Protein AF-A0A925V625-F1 (afdb_monomer_lite)

Structure (mmCIF, N/CA/C/O backbone):
data_AF-A0A925V625-F1
#
_entry.id   AF-A0A925V625-F1
#
loop_
_atom_site.group_PDB
_atom_site.id
_atom_site.type_symbol
_atom_site.label_atom_id
_atom_site.label_alt_id
_atom_site.label_comp_id
_atom_site.label_asym_id
_atom_site.label_entity_id
_atom_site.label_seq_id
_atom_site.pdbx_PDB_ins_code
_atom_site.Cartn_x
_atom_site.Cartn_y
_atom_site.Cartn_z
_atom_site.occupancy
_atom_site.B_iso_or_equiv
_atom_site.auth_seq_id
_atom_site.auth_comp_id
_atom_site.auth_asym_id
_atom_site.auth_atom_id
_atom_site.pdbx_PDB_model_num
ATOM 1 N N . MET A 1 1 ? -6.852 -26.325 -0.913 1.00 63.03 1 MET A N 1
ATOM 2 C CA . MET A 1 1 ? -5.534 -25.653 -0.846 1.00 63.03 1 MET A CA 1
ATOM 3 C C . MET A 1 1 ? -5.200 -25.424 0.617 1.00 63.03 1 MET A C 1
ATOM 5 O O . MET A 1 1 ? -6.131 -25.203 1.383 1.00 63.03 1 MET A O 1
ATOM 9 N N . ALA A 1 2 ? -3.932 -25.521 1.016 1.00 79.94 2 ALA A N 1
ATOM 10 C CA . ALA A 1 2 ? -3.534 -25.222 2.391 1.00 79.94 2 ALA A CA 1
ATOM 11 C C . ALA A 1 2 ? -3.761 -23.729 2.686 1.00 79.94 2 ALA A C 1
ATOM 13 O O . ALA A 1 2 ? -3.403 -22.881 1.868 1.00 79.94 2 ALA A O 1
ATOM 14 N N . ALA A 1 3 ? -4.395 -23.416 3.817 1.00 86.31 3 ALA A N 1
ATOM 15 C CA . ALA A 1 3 ? -4.540 -22.042 4.277 1.00 86.31 3 ALA A CA 1
ATOM 16 C C . ALA A 1 3 ? -3.195 -21.524 4.800 1.00 86.31 3 ALA A C 1
ATOM 18 O O . ALA A 1 3 ? -2.462 -22.258 5.463 1.00 86.31 3 ALA A O 1
ATOM 19 N N . ILE A 1 4 ? -2.882 -20.261 4.518 1.00 90.06 4 ILE A N 1
ATOM 20 C CA . ILE A 1 4 ? -1.696 -19.605 5.067 1.00 90.06 4 ILE A CA 1
ATOM 21 C C . ILE A 1 4 ? -2.112 -19.003 6.406 1.00 90.06 4 ILE A C 1
ATOM 23 O O . ILE A 1 4 ? -2.912 -18.064 6.460 1.00 90.06 4 ILE A O 1
ATOM 27 N N . GLN A 1 5 ? -1.597 -19.581 7.486 1.00 92.12 5 GLN A N 1
ATOM 28 C CA . GLN A 1 5 ? -1.863 -19.112 8.837 1.00 92.12 5 GLN A CA 1
ATOM 29 C C . GLN A 1 5 ? -0.879 -17.997 9.193 1.00 92.12 5 GLN A C 1
ATOM 31 O O . GLN A 1 5 ? 0.332 -18.211 9.223 1.00 92.12 5 GLN A O 1
ATOM 36 N N . LEU A 1 6 ? -1.405 -16.800 9.447 1.00 91.00 6 LEU A N 1
ATOM 37 C CA . LEU A 1 6 ? -0.616 -15.685 9.958 1.00 91.00 6 LEU A CA 1
ATOM 38 C C . LEU A 1 6 ? -0.291 -15.938 11.431 1.00 91.00 6 LEU A C 1
ATOM 40 O O . LEU A 1 6 ? -1.135 -16.444 12.171 1.00 91.00 6 LEU A O 1
ATOM 44 N N . ASN A 1 7 ? 0.909 -15.562 11.872 1.00 91.38 7 ASN A N 1
ATOM 45 C CA . ASN A 1 7 ? 1.204 -15.531 13.301 1.00 91.38 7 ASN A CA 1
ATOM 46 C C . ASN A 1 7 ? 0.416 -14.390 13.984 1.00 91.38 7 ASN A C 1
ATOM 48 O O . ASN A 1 7 ? -0.354 -13.657 13.354 1.00 91.38 7 ASN A O 1
ATOM 52 N N . GLU A 1 8 ? 0.602 -14.258 15.288 1.00 88.94 8 GLU A N 1
ATOM 53 C CA . GLU A 1 8 ? -0.077 -13.270 16.123 1.00 88.94 8 GLU A CA 1
ATOM 54 C C . GLU A 1 8 ? 0.182 -11.821 15.690 1.00 88.94 8 GLU A C 1
ATOM 56 O O . GLU A 1 8 ? -0.768 -11.087 15.418 1.00 88.94 8 GLU A O 1
ATOM 61 N N . GLU A 1 9 ? 1.452 -11.458 15.517 1.00 89.12 9 GLU A N 1
ATOM 62 C CA . GLU A 1 9 ? 1.911 -10.135 15.084 1.00 89.12 9 GLU A CA 1
ATOM 63 C C . GLU A 1 9 ? 1.294 -9.724 13.735 1.00 89.12 9 GLU A C 1
ATOM 65 O O . GLU A 1 9 ? 0.638 -8.689 13.615 1.00 89.12 9 GLU A O 1
ATOM 70 N N . TRP A 1 10 ? 1.405 -10.568 12.706 1.00 92.12 10 TRP A N 1
ATOM 71 C CA . TRP A 1 10 ? 0.853 -10.271 11.377 1.00 92.12 10 TRP A CA 1
ATOM 72 C C . TRP A 1 10 ? -0.679 -10.256 11.371 1.00 92.12 10 TRP A C 1
ATOM 74 O O . TRP A 1 10 ? -1.299 -9.511 10.607 1.00 92.12 10 TRP A O 1
ATOM 84 N N . SER A 1 11 ? -1.309 -11.050 12.239 1.00 91.62 11 SER A N 1
ATOM 85 C CA . SER A 1 11 ? -2.759 -11.013 12.438 1.00 91.62 11 SER A CA 1
ATOM 86 C C . SER A 1 11 ? -3.215 -9.703 13.082 1.00 91.62 11 SER A C 1
ATOM 88 O O . SER A 1 11 ? -4.279 -9.199 12.723 1.00 91.62 11 SER A O 1
ATOM 90 N N . GLN A 1 12 ? -2.433 -9.141 14.006 1.00 89.62 12 GLN A N 1
ATOM 91 C CA . GLN A 1 12 ? -2.692 -7.832 14.612 1.00 89.62 12 GLN A CA 1
ATOM 92 C C . GLN A 1 12 ? -2.510 -6.707 13.598 1.00 89.62 12 GLN A C 1
ATOM 94 O O . GLN A 1 12 ? -3.422 -5.902 13.430 1.00 89.62 12 GLN A O 1
ATOM 99 N N . LEU A 1 13 ? -1.398 -6.697 12.859 1.00 93.12 13 LEU A N 1
ATOM 100 C CA . LEU A 1 13 ? -1.145 -5.693 11.824 1.00 93.12 13 LEU A CA 1
ATOM 101 C C . L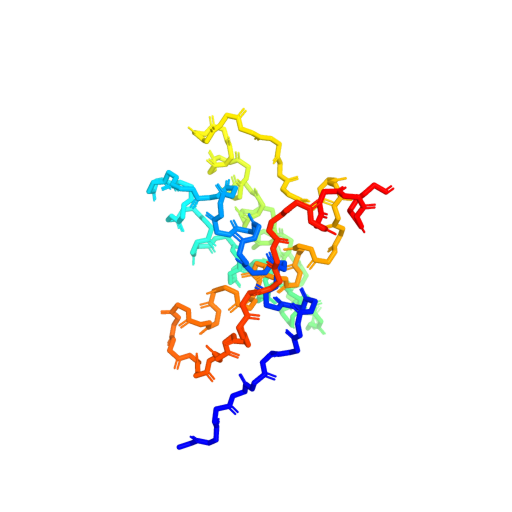EU A 1 13 ? -2.259 -5.667 10.770 1.00 93.12 13 LEU A C 1
ATOM 103 O O . LEU A 1 13 ? -2.738 -4.598 10.405 1.00 93.12 13 LEU A O 1
ATOM 107 N N . MET A 1 14 ? -2.749 -6.838 10.346 1.00 93.50 14 MET A N 1
ATOM 108 C CA . MET A 1 14 ? -3.901 -6.953 9.443 1.00 93.50 14 MET A CA 1
ATOM 109 C C . MET A 1 14 ? -5.184 -6.350 10.034 1.00 93.50 14 MET A C 1
ATOM 111 O O . MET A 1 14 ? -5.989 -5.774 9.301 1.00 93.50 14 MET A O 1
ATOM 115 N N . ARG A 1 15 ? -5.395 -6.473 11.352 1.00 91.56 15 ARG A N 1
ATOM 116 C CA . ARG A 1 15 ? -6.527 -5.834 12.041 1.00 91.56 15 ARG A CA 1
ATOM 117 C C . ARG A 1 15 ? -6.357 -4.322 12.108 1.00 91.56 15 ARG A C 1
ATOM 119 O O . ARG A 1 15 ? -7.301 -3.624 11.765 1.00 91.56 15 ARG A O 1
ATOM 126 N N . LEU A 1 16 ? -5.177 -3.832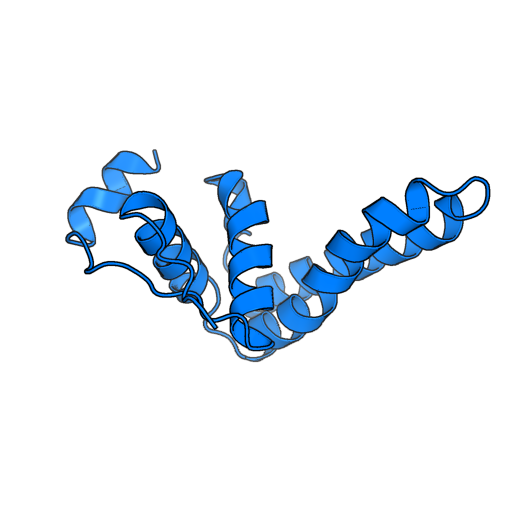 12.488 1.00 92.00 16 LEU A N 1
ATOM 127 C CA . LEU A 1 16 ? -4.865 -2.399 12.509 1.00 92.00 16 LEU A CA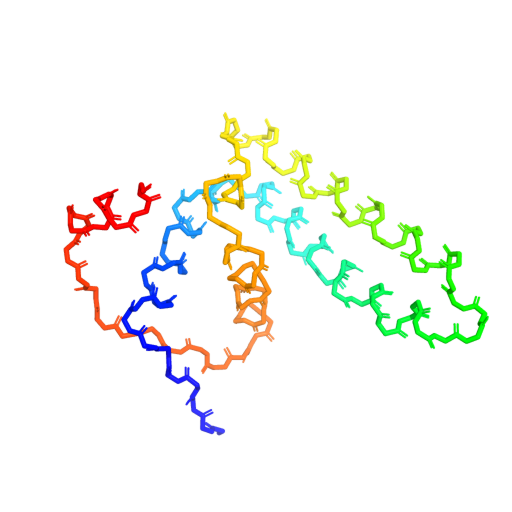 1
ATOM 128 C C . LEU A 1 16 ? -5.055 -1.781 11.121 1.00 92.00 16 LEU A C 1
ATOM 130 O O . LEU A 1 16 ? -5.763 -0.793 10.977 1.00 92.00 16 LEU A O 1
ATOM 134 N N . TYR A 1 17 ? -4.548 -2.444 10.080 1.00 94.81 17 TYR A N 1
ATOM 135 C CA . TYR A 1 17 ? -4.770 -2.030 8.698 1.00 94.81 17 TYR A CA 1
ATOM 136 C C . TYR A 1 17 ? -6.263 -1.948 8.363 1.00 94.81 17 TYR A C 1
ATOM 138 O O . TYR A 1 17 ? -6.709 -0.970 7.771 1.00 94.81 17 TYR A O 1
ATOM 146 N N . ALA A 1 18 ? -7.060 -2.951 8.746 1.00 92.94 18 ALA A N 1
ATOM 147 C CA . ALA A 1 18 ? -8.499 -2.917 8.511 1.00 92.94 18 ALA A CA 1
ATOM 148 C C . ALA A 1 18 ? -9.178 -1.754 9.255 1.00 92.94 18 ALA A C 1
ATOM 150 O O . ALA A 1 18 ? -10.035 -1.097 8.672 1.00 92.94 18 ALA A O 1
ATOM 151 N N . LEU A 1 19 ? -8.794 -1.478 10.506 1.00 92.50 19 LEU A N 1
ATOM 152 C CA . LEU A 1 19 ? -9.321 -0.366 11.307 1.00 92.50 19 LEU A CA 1
ATOM 153 C C . LEU A 1 19 ? -8.979 1.001 10.706 1.00 92.50 19 LEU A C 1
ATOM 155 O O . LEU A 1 19 ? -9.835 1.878 10.692 1.00 92.50 19 LEU A O 1
ATOM 159 N N . ASP A 1 20 ? -7.787 1.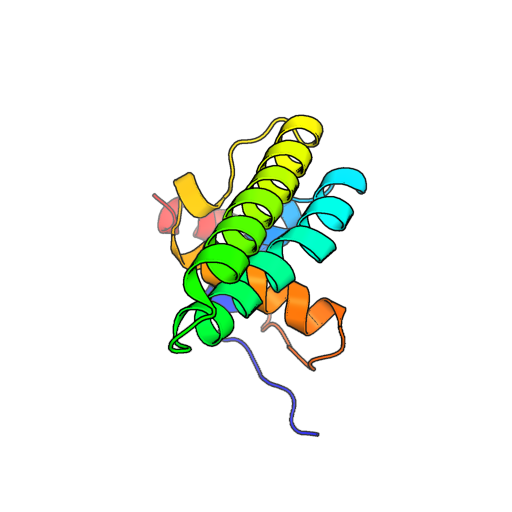147 10.135 1.00 93.38 20 ASP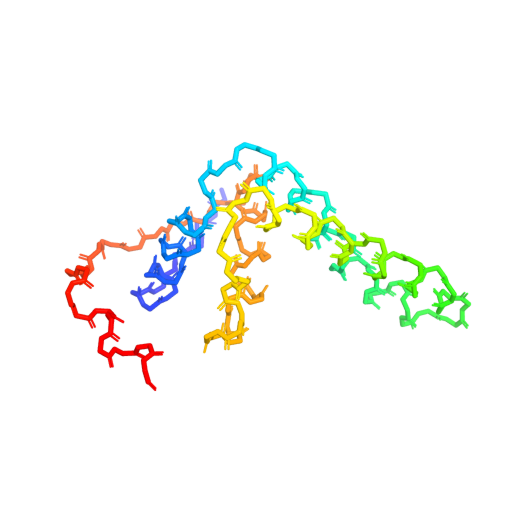 A N 1
ATOM 160 C CA . ASP A 1 20 ? -7.356 2.382 9.476 1.00 93.38 20 ASP A CA 1
ATOM 161 C C . ASP A 1 20 ? -8.020 2.617 8.106 1.00 93.38 20 ASP A C 1
ATOM 163 O O . ASP A 1 20 ? -7.876 3.699 7.545 1.00 93.38 20 ASP A O 1
ATOM 167 N N . HIS A 1 21 ? -8.711 1.621 7.536 1.00 96.44 21 HIS A N 1
ATOM 168 C CA . HIS A 1 21 ? -9.270 1.676 6.176 1.00 96.44 21 HIS A CA 1
ATOM 169 C C . HIS A 1 21 ? -10.743 1.244 6.149 1.00 96.44 21 HIS A C 1
ATOM 171 O O . HIS A 1 21 ? -11.115 0.235 5.534 1.00 96.44 21 HIS A O 1
ATOM 177 N N . GLN A 1 22 ? -11.610 2.002 6.819 1.00 96.50 22 GLN A N 1
ATOM 178 C CA . GLN A 1 22 ? -13.044 1.708 6.902 1.00 96.50 22 GLN A CA 1
ATOM 179 C C . GLN A 1 22 ? -13.826 2.311 5.731 1.00 96.50 22 GLN A C 1
ATOM 181 O O . GLN A 1 22 ? -14.805 1.717 5.268 1.00 96.50 22 GLN A O 1
ATOM 186 N N . HIS A 1 23 ? -13.395 3.462 5.208 1.00 97.62 23 HIS A N 1
ATOM 187 C CA . HIS A 1 23 ? -14.146 4.172 4.185 1.00 97.62 23 HIS A CA 1
ATOM 188 C C . HIS A 1 23 ? -14.177 3.389 2.854 1.00 97.62 23 HIS A C 1
ATOM 190 O O . HIS A 1 23 ? -13.134 2.976 2.332 1.00 97.62 23 HIS A O 1
ATOM 196 N N . PRO A 1 24 ? -15.350 3.208 2.213 1.00 97.69 24 PRO A N 1
ATOM 197 C CA . PRO A 1 24 ? -15.463 2.381 1.010 1.00 97.69 24 PRO A CA 1
ATOM 198 C C . PRO A 1 24 ? -14.673 2.936 -0.180 1.00 97.69 24 PRO A C 1
ATOM 200 O O . PRO A 1 24 ? -14.206 2.164 -1.020 1.00 97.69 24 PRO A O 1
ATOM 203 N N . ILE A 1 25 ? -14.504 4.260 -0.270 1.00 97.81 25 ILE A N 1
ATOM 204 C CA . ILE A 1 25 ? -13.660 4.871 -1.310 1.00 97.81 25 ILE A CA 1
ATOM 205 C C . ILE A 1 25 ? -12.188 4.554 -1.046 1.00 97.81 25 ILE A C 1
ATOM 207 O O . ILE A 1 25 ? -11.488 4.184 -1.986 1.00 97.81 25 ILE A O 1
ATOM 211 N N . ASN A 1 26 ? -11.748 4.594 0.215 1.00 98.12 26 ASN A N 1
ATOM 212 C CA . ASN A 1 26 ? -10.386 4.237 0.589 1.00 98.12 26 ASN A CA 1
ATOM 213 C C . ASN A 1 26 ? -10.080 2.786 0.190 1.00 98.12 26 ASN A C 1
ATOM 215 O O . ASN A 1 26 ? -9.174 2.517 -0.597 1.00 98.12 26 ASN A O 1
ATOM 219 N N . GLN A 1 27 ? -10.953 1.853 0.574 1.00 97.94 27 GLN A N 1
ATOM 220 C CA . GLN A 1 27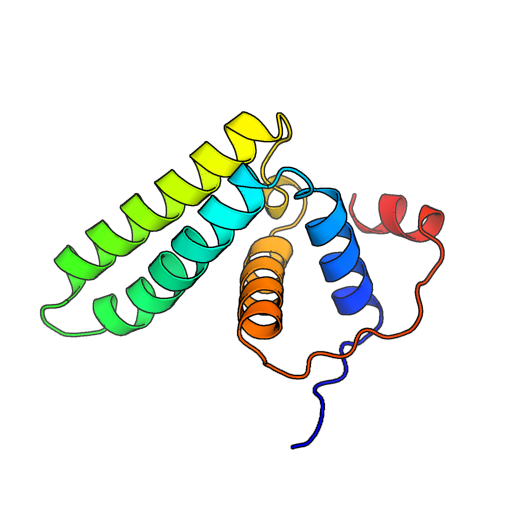 ? -10.806 0.447 0.201 1.00 97.94 27 GLN A CA 1
ATOM 221 C C . GLN A 1 27 ? -10.817 0.214 -1.318 1.00 97.94 27 GLN A C 1
ATOM 223 O O . GLN A 1 27 ? -10.089 -0.653 -1.805 1.00 97.94 27 GLN A O 1
ATOM 228 N N . LYS A 1 28 ? -11.641 0.937 -2.090 1.00 98.31 28 LYS A N 1
ATOM 229 C CA . LYS A 1 28 ? -11.669 0.823 -3.562 1.00 98.31 28 LYS A CA 1
ATOM 230 C C . LYS A 1 28 ? -10.379 1.340 -4.184 1.00 98.31 28 LYS A C 1
ATOM 232 O O . LYS A 1 28 ? -9.771 0.617 -4.970 1.00 98.31 28 LYS A O 1
ATOM 237 N N . CYS A 1 29 ? -9.950 2.537 -3.791 1.00 98.50 29 CYS A N 1
ATOM 238 C CA . CYS A 1 29 ? -8.676 3.103 -4.205 1.00 98.50 29 CYS A CA 1
ATOM 239 C C . CYS A 1 29 ? -7.525 2.144 -3.892 1.00 98.50 29 CYS A C 1
ATOM 241 O O . CYS A 1 29 ? -6.749 1.834 -4.789 1.00 98.50 29 CYS A O 1
ATOM 243 N N . HIS A 1 30 ? -7.485 1.569 -2.688 1.00 98.25 30 HIS A N 1
ATOM 244 C CA . HIS A 1 30 ? -6.457 0.601 -2.303 1.00 98.25 30 HIS A CA 1
ATOM 245 C C . HIS A 1 30 ? -6.528 -0.704 -3.097 1.00 98.25 30 HIS A C 1
ATOM 247 O O . HIS A 1 30 ? -5.501 -1.258 -3.484 1.00 98.25 30 HIS A O 1
ATOM 253 N N . SER A 1 31 ? -7.733 -1.170 -3.431 1.00 98.19 31 SER A N 1
ATOM 254 C CA . SER A 1 31 ? -7.907 -2.371 -4.262 1.00 98.19 31 SER A CA 1
ATOM 255 C C . SER A 1 31 ? -7.362 -2.205 -5.687 1.00 98.19 31 SER A C 1
ATOM 257 O O . SER A 1 31 ? -7.076 -3.211 -6.333 1.00 98.19 31 SER A O 1
ATOM 259 N N . ILE A 1 32 ? -7.224 -0.963 -6.167 1.00 98.44 32 ILE A N 1
ATOM 260 C CA . ILE A 1 32 ? -6.644 -0.613 -7.474 1.00 98.44 32 ILE A CA 1
ATOM 261 C C . ILE A 1 32 ? -5.159 -0.246 -7.329 1.00 98.44 32 ILE A C 1
ATOM 263 O O . ILE A 1 32 ? -4.326 -0.718 -8.098 1.00 98.44 32 ILE A O 1
ATOM 267 N N . GLY A 1 33 ? -4.814 0.576 -6.338 1.00 98.44 33 GLY A N 1
ATOM 268 C CA . GLY A 1 33 ? -3.465 1.101 -6.141 1.00 98.44 33 GLY A CA 1
ATOM 269 C C . GLY A 1 33 ? -2.446 0.025 -5.774 1.00 98.44 33 GLY A C 1
ATOM 270 O O . GLY A 1 33 ? -1.370 -0.028 -6.367 1.00 98.44 33 GLY A O 1
ATOM 271 N N . ILE A 1 34 ? -2.797 -0.880 -4.854 1.00 98.44 34 ILE A N 1
ATOM 272 C CA . ILE A 1 34 ? -1.905 -1.950 -4.382 1.00 98.44 34 ILE A CA 1
ATOM 273 C C . ILE A 1 34 ? -1.409 -2.848 -5.526 1.00 98.44 34 ILE A C 1
ATOM 275 O O . ILE A 1 34 ? -0.191 -2.994 -5.655 1.00 98.44 34 ILE A O 1
ATOM 279 N N . PRO A 1 35 ? -2.272 -3.431 -6.384 1.00 98.44 35 PRO A N 1
ATOM 280 C CA . PRO A 1 35 ? -1.784 -4.260 -7.482 1.00 98.44 35 PRO A CA 1
ATOM 281 C C . PRO A 1 35 ? -0.985 -3.474 -8.522 1.00 98.44 35 PRO A C 1
ATOM 283 O O . PRO A 1 35 ? -0.055 -4.039 -9.086 1.00 98.44 35 PRO A O 1
ATOM 286 N N . LEU A 1 36 ? -1.282 -2.189 -8.758 1.00 98.56 36 LEU A N 1
ATOM 287 C CA . LEU A 1 36 ? -0.473 -1.355 -9.656 1.00 98.56 36 LEU A CA 1
ATOM 288 C C . LEU A 1 36 ? 0.956 -1.171 -9.130 1.00 98.56 36 LEU A C 1
ATOM 290 O O . LEU A 1 36 ? 1.908 -1.362 -9.885 1.00 98.56 36 LEU A O 1
ATOM 294 N N . ILE A 1 37 ? 1.106 -0.868 -7.836 1.00 98.56 37 ILE A N 1
ATOM 295 C CA . ILE A 1 37 ? 2.416 -0.742 -7.178 1.00 98.56 37 ILE A CA 1
ATOM 296 C C . ILE A 1 37 ? 3.141 -2.095 -7.159 1.00 98.56 37 ILE A C 1
ATOM 298 O O . ILE A 1 37 ? 4.330 -2.173 -7.453 1.00 98.56 37 ILE A O 1
ATOM 302 N N . ALA A 1 38 ? 2.439 -3.183 -6.836 1.00 98.25 38 ALA A N 1
ATOM 303 C CA . ALA A 1 38 ? 3.046 -4.511 -6.801 1.00 98.25 38 ALA A CA 1
ATOM 304 C C . ALA A 1 38 ? 3.519 -4.956 -8.196 1.00 98.25 38 ALA A C 1
ATOM 306 O O . ALA A 1 38 ? 4.626 -5.472 -8.340 1.00 98.25 38 ALA A O 1
ATOM 307 N N . ALA A 1 39 ? 2.709 -4.720 -9.233 1.00 97.88 39 ALA A N 1
ATOM 308 C CA . ALA A 1 39 ? 3.026 -5.091 -10.608 1.00 97.88 39 ALA A CA 1
ATOM 309 C C . ALA A 1 39 ? 4.085 -4.181 -11.252 1.00 97.88 39 ALA A C 1
ATOM 311 O O . ALA A 1 39 ? 4.782 -4.629 -12.163 1.00 97.88 39 ALA A O 1
ATOM 312 N N . SER A 1 40 ? 4.270 -2.941 -10.780 1.00 98.12 40 SER A N 1
ATOM 313 C CA . SER A 1 40 ? 5.313 -2.062 -11.324 1.00 98.12 40 SER A CA 1
ATOM 314 C C . SER A 1 40 ? 6.721 -2.614 -11.091 1.00 98.12 40 SER A C 1
ATOM 316 O O . SER A 1 40 ? 7.608 -2.366 -11.900 1.00 98.12 40 SER A O 1
ATOM 318 N N . ILE A 1 41 ? 6.938 -3.385 -10.019 1.00 97.25 41 ILE A N 1
ATOM 319 C CA . ILE A 1 41 ? 8.244 -3.974 -9.689 1.00 97.25 41 ILE A CA 1
ATOM 320 C C . ILE A 1 41 ? 8.718 -4.954 -10.782 1.00 97.25 41 ILE A C 1
ATOM 322 O O . ILE A 1 41 ? 9.748 -4.681 -11.400 1.00 97.25 41 ILE A O 1
ATOM 326 N N . PRO A 1 42 ? 8.004 -6.058 -11.095 1.00 97.38 42 PRO A N 1
ATOM 327 C CA . PRO A 1 42 ? 8.425 -6.975 -12.153 1.00 97.38 42 PRO A CA 1
ATOM 328 C C . PRO A 1 42 ? 8.447 -6.329 -13.539 1.00 97.38 42 PRO A C 1
ATOM 330 O O . PRO A 1 42 ? 9.335 -6.645 -14.326 1.00 97.38 42 PRO A O 1
ATOM 333 N N . VAL A 1 43 ? 7.540 -5.389 -13.832 1.00 97.56 43 VAL A N 1
ATOM 334 C CA . VAL A 1 43 ? 7.568 -4.633 -15.097 1.00 97.56 43 VAL A CA 1
ATOM 335 C C . VAL A 1 43 ? 8.853 -3.805 -15.209 1.00 97.56 43 VAL A C 1
ATOM 337 O O . VAL A 1 43 ? 9.507 -3.821 -16.253 1.00 97.56 43 VAL A O 1
ATOM 340 N N . GLY A 1 44 ? 9.259 -3.133 -14.130 1.00 97.25 44 GLY A N 1
ATOM 341 C CA . GLY A 1 44 ? 10.458 -2.293 -14.092 1.00 97.25 44 GLY A CA 1
ATOM 342 C C . GLY A 1 44 ? 11.766 -3.078 -14.168 1.00 97.25 44 GLY A C 1
ATOM 343 O O . GLY A 1 44 ? 12.765 -2.536 -14.625 1.00 97.25 44 GLY A O 1
ATOM 344 N N . MET A 1 45 ? 11.754 -4.359 -13.786 1.00 96.31 45 MET A N 1
ATOM 345 C CA . MET A 1 45 ? 12.903 -5.263 -13.932 1.00 96.31 45 MET A CA 1
ATOM 346 C C . MET A 1 45 ? 13.140 -5.725 -15.382 1.00 96.31 45 MET A C 1
ATOM 348 O O . MET A 1 45 ? 14.123 -6.413 -15.652 1.00 96.31 45 MET A O 1
ATOM 352 N N . THR A 1 46 ? 12.267 -5.363 -16.329 1.00 94.62 46 THR A N 1
ATOM 353 C CA . THR A 1 46 ? 12.468 -5.658 -17.755 1.00 94.62 46 THR A CA 1
ATOM 354 C C . THR A 1 46 ? 13.283 -4.563 -18.451 1.00 94.62 46 THR A C 1
ATOM 356 O O . THR A 1 46 ? 13.234 -3.397 -18.067 1.00 94.62 46 THR A O 1
ATOM 359 N N . ILE A 1 47 ? 13.987 -4.920 -19.533 1.00 87.06 47 ILE A N 1
ATOM 360 C CA . ILE A 1 47 ? 14.906 -4.018 -20.260 1.00 87.06 47 ILE A CA 1
ATOM 361 C C . ILE A 1 47 ? 14.210 -2.734 -20.755 1.00 87.06 47 ILE A C 1
ATOM 363 O O . ILE A 1 47 ? 14.828 -1.675 -20.799 1.00 87.06 47 ILE A O 1
ATOM 367 N N . ILE A 1 48 ? 12.925 -2.816 -21.113 1.00 91.44 48 ILE A N 1
ATOM 368 C CA . ILE A 1 48 ? 12.158 -1.704 -21.704 1.00 91.44 48 ILE A CA 1
ATOM 369 C C . ILE A 1 48 ? 11.004 -1.210 -20.820 1.00 91.44 48 ILE A C 1
ATOM 371 O O . ILE A 1 48 ? 10.326 -0.249 -21.177 1.00 91.44 48 ILE A O 1
ATOM 375 N N . GLY A 1 49 ? 10.743 -1.859 -19.683 1.00 95.00 49 GLY A N 1
ATOM 376 C CA . GLY A 1 49 ? 9.533 -1.623 -18.891 1.00 95.00 49 GLY A CA 1
ATOM 377 C C . GLY A 1 49 ? 9.627 -0.479 -17.889 1.00 95.00 49 GLY A C 1
ATOM 378 O O . GLY A 1 49 ? 8.608 -0.126 -17.301 1.00 95.00 49 GLY A O 1
ATOM 379 N N . LEU A 1 50 ? 10.800 0.132 -17.697 1.00 96.06 50 LEU A N 1
ATOM 380 C CA . LEU A 1 50 ? 10.993 1.182 -16.692 1.00 96.06 50 LEU A CA 1
ATOM 381 C C . LEU A 1 50 ? 10.013 2.370 -16.833 1.00 96.06 50 LEU A C 1
ATOM 383 O O . LEU A 1 50 ? 9.442 2.761 -15.814 1.00 96.06 50 LEU A O 1
ATOM 387 N N . PRO A 1 51 ? 9.725 2.916 -18.037 1.00 96.56 51 PRO A N 1
ATOM 388 C CA . PRO A 1 51 ? 8.736 3.990 -18.174 1.00 96.56 51 PRO A CA 1
ATOM 389 C C . PRO A 1 51 ? 7.319 3.558 -17.766 1.00 96.56 51 PRO A C 1
ATOM 391 O O . PRO A 1 51 ? 6.615 4.299 -17.082 1.00 96.56 51 PRO A O 1
ATOM 394 N N . ALA A 1 52 ? 6.909 2.343 -18.142 1.00 97.12 52 ALA A N 1
ATOM 395 C CA . ALA A 1 52 ? 5.603 1.798 -17.777 1.00 97.12 52 ALA A CA 1
ATOM 396 C C . ALA A 1 52 ? 5.508 1.534 -16.268 1.00 97.12 52 ALA A C 1
ATOM 398 O O . ALA A 1 52 ? 4.517 1.894 -15.637 1.00 97.12 52 ALA A O 1
ATOM 399 N N . ALA A 1 53 ? 6.564 0.977 -15.672 1.00 97.88 53 ALA A N 1
ATOM 400 C CA . ALA A 1 53 ? 6.666 0.765 -14.236 1.00 97.88 53 ALA A CA 1
ATOM 401 C C . ALA A 1 53 ? 6.579 2.078 -13.455 1.00 97.88 53 ALA A C 1
ATOM 403 O O . ALA A 1 53 ? 5.836 2.149 -12.481 1.00 97.88 53 ALA A O 1
ATOM 404 N N . ALA A 1 54 ? 7.277 3.128 -13.899 1.00 98.00 54 ALA A N 1
ATOM 405 C CA . ALA A 1 54 ? 7.196 4.446 -13.278 1.00 98.00 54 ALA A CA 1
ATOM 406 C C . ALA A 1 54 ? 5.758 4.990 -13.313 1.00 98.00 54 ALA A C 1
ATOM 408 O O . ALA A 1 54 ? 5.241 5.413 -12.282 1.00 98.00 54 ALA A O 1
ATOM 409 N N . ALA A 1 55 ? 5.074 4.893 -14.459 1.00 98.06 55 ALA A N 1
ATOM 410 C CA . ALA A 1 55 ? 3.677 5.305 -14.577 1.00 98.06 55 ALA A CA 1
ATOM 411 C C . ALA A 1 55 ? 2.748 4.493 -13.654 1.00 98.06 55 ALA A C 1
ATOM 413 O O . ALA A 1 55 ? 1.944 5.076 -12.928 1.00 98.06 55 ALA A O 1
ATOM 414 N N . MET A 1 56 ? 2.881 3.162 -13.632 1.00 98.44 56 MET A N 1
ATOM 415 C CA . MET A 1 56 ? 2.100 2.282 -12.753 1.00 98.44 56 MET A CA 1
ATOM 416 C C . MET A 1 56 ? 2.333 2.595 -11.274 1.00 98.44 56 MET A C 1
ATOM 418 O O . MET A 1 56 ? 1.373 2.681 -10.510 1.00 98.44 56 MET A O 1
ATOM 422 N N . PHE A 1 57 ? 3.591 2.800 -10.881 1.00 98.50 57 PHE A N 1
ATOM 423 C CA . PHE A 1 57 ? 3.971 3.133 -9.514 1.00 98.50 57 PHE A CA 1
ATOM 424 C C . PHE A 1 57 ? 3.361 4.471 -9.091 1.00 98.50 57 PHE A C 1
ATOM 426 O O . PHE A 1 57 ? 2.685 4.540 -8.066 1.00 98.50 57 PHE A O 1
ATOM 433 N N . THR A 1 58 ? 3.530 5.521 -9.903 1.00 98.69 58 THR A N 1
ATOM 434 C CA . THR A 1 58 ? 2.976 6.850 -9.617 1.00 98.69 58 THR A CA 1
ATOM 435 C C . THR A 1 58 ? 1.453 6.819 -9.537 1.00 98.69 58 THR A C 1
ATOM 437 O O . THR A 1 58 ? 0.899 7.274 -8.541 1.00 98.69 58 THR A O 1
ATOM 440 N N . VAL A 1 59 ? 0.772 6.237 -10.531 1.00 98.69 59 VAL A N 1
ATOM 441 C CA . VAL A 1 59 ? -0.698 6.136 -10.537 1.00 98.69 59 VAL A CA 1
ATOM 442 C C . VAL A 1 59 ? -1.190 5.316 -9.347 1.00 98.69 59 VAL A C 1
ATOM 444 O O . VAL A 1 59 ? -2.140 5.718 -8.676 1.00 98.69 59 VAL A O 1
ATOM 447 N N . GLY A 1 60 ? -0.530 4.196 -9.050 1.00 98.56 60 GLY A N 1
ATOM 448 C CA . GLY A 1 60 ? -0.862 3.355 -7.909 1.00 98.56 60 GLY A CA 1
ATOM 449 C C . GLY A 1 60 ? -0.819 4.137 -6.597 1.00 98.56 60 GLY A C 1
ATOM 450 O O . GLY A 1 60 ? -1.803 4.140 -5.860 1.00 98.56 60 GLY A O 1
ATOM 451 N N . TRP A 1 61 ? 0.260 4.883 -6.348 1.00 98.56 61 TRP A N 1
ATOM 452 C CA . TRP A 1 61 ? 0.378 5.755 -5.175 1.00 98.56 61 TRP A CA 1
ATOM 453 C C . TRP A 1 61 ? -0.640 6.894 -5.155 1.00 98.56 61 TRP A C 1
ATOM 455 O O . TRP A 1 61 ? -1.177 7.203 -4.092 1.00 98.56 61 TRP A O 1
ATOM 465 N N . THR A 1 62 ? -0.963 7.490 -6.305 1.00 98.75 62 THR A N 1
ATOM 466 C CA . THR A 1 62 ? -2.031 8.496 -6.393 1.00 98.75 62 THR A CA 1
ATOM 467 C C . THR A 1 62 ? -3.364 7.933 -5.901 1.00 98.75 62 THR A C 1
ATOM 469 O O . THR A 1 62 ? -4.024 8.586 -5.096 1.00 98.75 62 THR A O 1
ATOM 472 N N . PHE A 1 63 ? -3.738 6.711 -6.299 1.00 98.56 63 PHE A N 1
ATOM 473 C CA . PHE A 1 63 ? -4.936 6.059 -5.760 1.00 98.56 63 PHE A CA 1
ATOM 474 C C . PHE A 1 63 ? -4.855 5.885 -4.237 1.00 98.56 63 PHE A C 1
ATOM 476 O O . PHE A 1 63 ? -5.805 6.267 -3.556 1.00 98.56 63 PHE A O 1
ATOM 483 N N . GLN A 1 64 ? -3.734 5.387 -3.699 1.00 98.19 64 GLN A N 1
ATOM 484 C CA . GLN A 1 64 ? -3.552 5.217 -2.245 1.00 98.19 64 GLN A CA 1
ATOM 485 C C . GLN A 1 64 ? -3.798 6.533 -1.489 1.00 98.19 64 GLN A C 1
ATOM 487 O O . GLN A 1 64 ? -4.602 6.595 -0.561 1.00 98.19 64 GLN A O 1
ATOM 492 N N . PHE A 1 65 ? -3.150 7.619 -1.919 1.00 98.19 65 PHE A N 1
ATOM 493 C CA . PHE A 1 65 ? -3.269 8.910 -1.241 1.00 98.19 65 PHE A CA 1
ATOM 494 C C . PHE A 1 65 ? -4.659 9.532 -1.378 1.00 98.19 65 PHE A C 1
ATOM 496 O O . PHE A 1 65 ? -5.151 10.117 -0.415 1.00 98.19 65 PHE A O 1
ATOM 503 N N . ILE A 1 66 ? -5.323 9.368 -2.528 1.00 98.38 66 ILE A N 1
ATOM 504 C CA . ILE A 1 66 ? -6.726 9.774 -2.679 1.00 98.38 66 ILE A CA 1
ATOM 505 C C . ILE A 1 66 ? -7.599 9.013 -1.679 1.00 98.38 66 ILE A C 1
ATOM 507 O O . ILE A 1 66 ? -8.439 9.626 -1.030 1.00 98.38 66 ILE A O 1
ATOM 511 N N . GLY A 1 67 ? -7.393 7.703 -1.517 1.00 97.94 67 GLY A N 1
ATOM 512 C CA . GLY A 1 67 ? -8.130 6.889 -0.549 1.00 97.94 67 GLY A CA 1
ATOM 513 C C . GLY A 1 67 ? -8.028 7.430 0.878 1.00 97.94 67 GLY A C 1
ATOM 514 O O . GLY A 1 67 ? -9.054 7.693 1.508 1.00 97.94 67 GLY A O 1
ATOM 515 N N . HIS A 1 68 ? -6.805 7.690 1.343 1.00 97.50 68 HIS A N 1
ATOM 516 C CA . HIS A 1 68 ? -6.563 8.280 2.662 1.00 97.50 68 HIS A CA 1
ATOM 517 C C . HIS A 1 68 ? -7.103 9.705 2.812 1.00 97.50 68 HIS A C 1
ATOM 519 O O . HIS A 1 68 ? -7.545 10.069 3.898 1.00 97.50 68 HIS A O 1
ATOM 525 N N . ALA A 1 69 ? -7.151 10.501 1.741 1.00 97.50 69 ALA A N 1
ATOM 526 C CA . ALA A 1 69 ? -7.782 11.820 1.795 1.00 97.50 69 ALA A CA 1
ATOM 527 C C . ALA A 1 69 ? -9.283 11.741 2.144 1.00 97.50 69 ALA A C 1
ATOM 529 O O . ALA A 1 69 ? -9.795 12.644 2.800 1.00 97.50 69 ALA A O 1
ATOM 530 N N . PHE A 1 70 ? -9.978 10.661 1.756 1.00 97.25 70 PHE A N 1
ATOM 531 C CA . PHE A 1 70 ? -11.370 10.412 2.163 1.00 97.25 70 PHE A CA 1
ATOM 532 C C . PHE A 1 70 ? -11.501 9.836 3.576 1.00 97.25 70 PHE A C 1
ATOM 534 O O . PHE A 1 70 ? -12.515 10.070 4.225 1.00 97.25 70 PHE A O 1
ATOM 541 N N . GLU A 1 71 ? -10.518 9.065 4.040 1.00 96.00 71 GLU A N 1
ATOM 542 C CA . GLU A 1 71 ? -10.510 8.520 5.404 1.00 96.00 71 GLU A CA 1
ATOM 543 C C . GLU A 1 71 ? -10.183 9.603 6.448 1.00 96.00 71 GLU A C 1
ATOM 545 O O . GLU A 1 71 ? -10.683 9.568 7.567 1.00 96.00 71 GLU A O 1
ATOM 550 N N . GLY A 1 72 ? -9.353 10.588 6.084 1.00 96.00 72 GLY A N 1
ATOM 551 C CA . GLY A 1 72 ? -8.938 11.688 6.961 1.00 96.00 72 GLY A CA 1
ATOM 552 C C . GLY A 1 72 ? -7.813 11.330 7.940 1.00 96.00 72 GLY A C 1
ATOM 553 O O . GLY A 1 72 ? -7.383 12.185 8.715 1.00 96.00 72 GLY A O 1
ATOM 554 N N . ASN A 1 73 ? -7.303 10.097 7.897 1.00 94.25 73 ASN A N 1
ATOM 555 C CA . ASN A 1 73 ? -6.136 9.661 8.656 1.00 94.25 73 ASN A CA 1
ATOM 556 C C . ASN A 1 73 ? -4.859 9.673 7.798 1.00 94.25 73 ASN A C 1
ATOM 558 O O . ASN A 1 73 ? -4.880 9.781 6.570 1.00 94.25 73 ASN A O 1
ATOM 562 N N . LYS A 1 74 ? -3.708 9.580 8.466 1.00 95.12 74 LYS A N 1
ATOM 563 C CA . LYS A 1 74 ? -2.423 9.406 7.782 1.00 95.12 74 LYS A CA 1
ATOM 564 C C . LYS A 1 74 ? -2.299 7.959 7.287 1.00 95.12 74 LYS A C 1
ATOM 566 O O . LYS A 1 74 ? -2.830 7.062 7.937 1.00 95.12 74 LYS A O 1
ATOM 571 N N . PRO A 1 75 ? -1.540 7.706 6.209 1.00 95.81 75 PRO A N 1
ATOM 572 C CA . PRO A 1 75 ? -1.252 6.343 5.786 1.00 95.81 75 PRO A CA 1
ATOM 573 C C . PRO A 1 75 ? -0.573 5.516 6.881 1.00 95.81 75 PRO A C 1
ATOM 575 O O . PRO A 1 75 ? 0.426 5.956 7.450 1.00 95.81 75 PRO A O 1
ATOM 578 N N . SER A 1 76 ? -1.059 4.297 7.137 1.00 92.44 76 SER A N 1
ATOM 579 C CA . SER A 1 76 ? -0.591 3.445 8.248 1.00 92.44 76 SER A CA 1
ATOM 580 C C . SER A 1 76 ? 0.910 3.134 8.197 1.00 92.44 76 SER A C 1
ATOM 582 O O . SER A 1 76 ? 1.544 2.938 9.232 1.00 92.44 76 SER A O 1
ATOM 584 N N . PHE A 1 77 ? 1.514 3.139 7.001 1.00 94.81 77 PHE A N 1
ATOM 585 C CA . PHE A 1 77 ? 2.952 2.900 6.838 1.00 94.81 77 PHE A CA 1
ATOM 586 C C . PHE A 1 77 ? 3.845 4.012 7.400 1.00 94.81 77 PHE A C 1
ATOM 588 O O . PHE A 1 77 ? 5.054 3.811 7.523 1.00 94.81 77 PHE A O 1
ATOM 595 N N . VAL A 1 78 ? 3.273 5.184 7.698 1.00 94.88 78 VAL A N 1
ATOM 596 C CA . VAL A 1 78 ? 3.987 6.286 8.353 1.00 94.88 78 VAL A CA 1
ATOM 597 C C . VAL A 1 78 ? 4.328 5.921 9.797 1.00 94.88 78 VAL A C 1
ATOM 599 O O . VAL A 1 78 ? 5.406 6.284 10.252 1.00 94.88 78 VAL A O 1
ATOM 602 N N . GLY A 1 79 ? 3.440 5.201 10.492 1.00 91.38 79 GLY A N 1
ATOM 603 C CA . GLY A 1 79 ? 3.727 4.649 11.818 1.00 91.38 79 GLY A CA 1
ATOM 604 C C . GLY A 1 79 ? 4.598 3.399 11.720 1.00 91.38 79 GLY A C 1
ATOM 605 O O . GLY A 1 79 ? 5.669 3.338 12.311 1.00 91.38 79 GLY A O 1
ATOM 606 N N . ASP A 1 80 ? 4.187 2.435 10.891 1.00 94.25 80 ASP A N 1
ATOM 607 C CA . ASP A 1 80 ? 4.891 1.160 10.758 1.00 94.25 80 ASP A CA 1
ATOM 608 C C . ASP A 1 80 ? 5.039 0.722 9.296 1.00 94.25 80 ASP A C 1
ATOM 610 O O . ASP A 1 80 ? 4.076 0.337 8.631 1.00 94.25 80 ASP A O 1
ATOM 614 N N . ARG A 1 81 ? 6.281 0.682 8.798 1.00 95.44 81 ARG A N 1
ATOM 615 C CA . ARG A 1 81 ? 6.603 0.290 7.414 1.00 95.44 81 ARG A CA 1
ATOM 616 C C . ARG A 1 81 ? 6.145 -1.124 7.044 1.00 95.44 81 ARG A C 1
ATOM 618 O O . ARG A 1 81 ? 5.916 -1.376 5.858 1.00 95.44 81 ARG A O 1
ATOM 625 N N . ARG A 1 82 ? 5.952 -2.030 8.015 1.00 96.12 82 ARG A N 1
ATOM 626 C CA . ARG A 1 82 ? 5.365 -3.364 7.776 1.00 96.12 82 ARG A CA 1
ATOM 627 C C . ARG A 1 82 ? 3.973 -3.259 7.146 1.00 96.12 82 ARG A C 1
ATOM 629 O O . ARG A 1 82 ? 3.595 -4.140 6.374 1.00 96.12 82 ARG A O 1
ATOM 636 N N . GLN A 1 83 ? 3.254 -2.152 7.362 1.00 96.25 83 GLN A N 1
ATOM 637 C CA . GLN A 1 83 ? 1.930 -1.915 6.783 1.00 96.25 83 GLN A CA 1
ATOM 638 C C . GLN A 1 83 ? 1.922 -1.848 5.246 1.00 96.25 83 GLN A C 1
ATOM 640 O O . GLN A 1 83 ? 0.885 -2.099 4.633 1.00 96.25 83 GLN A O 1
ATOM 645 N N . LEU A 1 84 ? 3.069 -1.610 4.593 1.00 96.75 84 LEU A N 1
ATOM 646 C CA . LEU A 1 84 ? 3.190 -1.754 3.133 1.00 96.75 84 LEU A CA 1
ATOM 647 C C . LEU A 1 84 ? 2.980 -3.210 2.689 1.00 96.75 84 LEU A C 1
ATOM 649 O O . LEU A 1 84 ? 2.275 -3.477 1.716 1.00 96.75 84 LEU A O 1
ATOM 653 N N . VAL A 1 85 ? 3.562 -4.158 3.430 1.00 97.50 85 VAL A N 1
ATOM 654 C CA . VAL A 1 85 ? 3.415 -5.599 3.177 1.00 97.50 85 VAL A CA 1
ATOM 655 C C . VAL A 1 85 ? 2.017 -6.064 3.573 1.00 97.50 85 VAL A C 1
ATOM 657 O O . VAL A 1 85 ? 1.390 -6.834 2.847 1.00 97.50 85 VAL A O 1
ATOM 660 N N . VAL A 1 86 ? 1.490 -5.558 4.688 1.00 97.38 86 VAL A N 1
ATOM 661 C CA . VAL A 1 86 ? 0.130 -5.873 5.150 1.00 97.38 86 VAL A CA 1
ATOM 662 C C . VAL A 1 86 ? -0.915 -5.416 4.135 1.00 97.38 86 VAL A C 1
ATOM 664 O O . VAL A 1 86 ? -1.850 -6.168 3.875 1.00 97.38 86 VAL A O 1
ATOM 667 N N . GLY A 1 87 ? -0.730 -4.261 3.487 1.00 97.25 87 GLY A N 1
ATOM 668 C CA . GLY A 1 87 ? -1.582 -3.832 2.376 1.00 97.25 87 GLY A CA 1
ATOM 669 C C . GLY A 1 87 ? -1.631 -4.869 1.246 1.00 97.25 87 GLY A C 1
ATOM 670 O O . GLY A 1 87 ? -2.712 -5.254 0.795 1.00 97.25 87 GLY A O 1
ATOM 671 N N . LEU A 1 88 ? -0.480 -5.414 0.838 1.00 97.75 88 LEU A N 1
ATOM 672 C CA . LEU A 1 88 ? -0.429 -6.492 -0.157 1.00 97.75 88 LEU A CA 1
ATOM 673 C C . LEU A 1 88 ? -1.118 -7.779 0.336 1.00 97.75 88 LEU A C 1
ATOM 675 O O . LEU A 1 88 ? -1.856 -8.417 -0.420 1.00 97.75 88 LEU A O 1
ATOM 679 N N . LEU A 1 89 ? -0.937 -8.152 1.606 1.00 96.81 89 LEU A N 1
ATOM 680 C CA . LEU A 1 89 ? -1.628 -9.297 2.215 1.00 96.81 89 LEU A CA 1
ATOM 681 C C . LEU A 1 89 ? -3.152 -9.093 2.263 1.00 96.81 89 LEU A C 1
ATOM 683 O O . LEU A 1 89 ? -3.917 -10.007 1.960 1.00 96.81 89 LEU A O 1
ATOM 687 N N . TRP A 1 90 ? -3.611 -7.886 2.586 1.00 97.12 90 TRP A N 1
ATOM 688 C CA . TRP A 1 90 ? -5.025 -7.526 2.558 1.00 97.12 90 TRP A CA 1
ATOM 689 C C . TRP A 1 90 ? -5.604 -7.669 1.146 1.00 97.12 90 TRP A C 1
ATOM 691 O O . TRP A 1 90 ? -6.661 -8.279 0.969 1.00 97.12 90 TRP A O 1
ATOM 701 N N . TRP A 1 91 ? -4.892 -7.172 0.128 1.00 97.88 91 TRP A N 1
ATOM 702 C CA . TRP A 1 91 ? -5.332 -7.273 -1.263 1.00 97.88 91 TRP A CA 1
ATOM 703 C C . TRP A 1 91 ? -5.373 -8.728 -1.745 1.00 97.88 91 TRP A C 1
ATOM 705 O O . TRP A 1 91 ? -6.382 -9.156 -2.303 1.00 97.88 91 TRP A O 1
ATOM 715 N N . THR A 1 92 ? -4.331 -9.520 -1.467 1.00 96.00 92 THR A N 1
ATOM 716 C CA . THR A 1 92 ? -4.291 -10.950 -1.832 1.00 96.00 92 THR A CA 1
ATOM 717 C C . THR A 1 92 ? -5.405 -11.754 -1.157 1.00 96.00 92 THR A C 1
ATOM 719 O O . THR A 1 92 ? -6.063 -12.560 -1.816 1.00 96.00 92 THR A O 1
ATOM 722 N N . LYS A 1 93 ? -5.699 -11.490 0.126 1.00 95.19 93 LYS A N 1
ATOM 723 C CA . LYS A 1 93 ? -6.874 -12.051 0.816 1.00 95.19 93 LYS A CA 1
ATOM 724 C C . LYS A 1 93 ? -8.174 -11.673 0.110 1.00 95.19 93 LYS A C 1
ATOM 726 O O . LYS A 1 93 ? -9.031 -12.528 -0.098 1.00 95.19 93 LYS A O 1
ATOM 731 N N . LYS A 1 94 ? -8.317 -10.404 -0.287 1.00 94.50 94 LYS A N 1
ATOM 732 C CA . LYS A 1 94 ? -9.516 -9.885 -0.960 1.00 94.50 94 LYS A CA 1
ATOM 733 C C . LYS A 1 94 ? -9.768 -10.540 -2.319 1.00 94.50 94 LYS A C 1
ATOM 735 O O . LYS A 1 94 ? -10.925 -10.745 -2.671 1.00 94.50 94 LYS A O 1
ATOM 740 N N . VAL A 1 95 ? -8.714 -10.899 -3.056 1.00 95.75 95 VAL A N 1
ATOM 741 C CA . VAL A 1 95 ? -8.825 -11.606 -4.348 1.00 95.75 95 VAL A CA 1
ATOM 742 C C . VAL A 1 95 ? -8.897 -13.134 -4.214 1.00 95.75 95 VAL A C 1
ATOM 744 O O . VAL A 1 95 ? -8.962 -13.825 -5.227 1.00 95.75 95 VAL A O 1
ATOM 747 N N . GLY A 1 96 ? -8.933 -13.670 -2.987 1.00 94.12 96 GLY A N 1
ATOM 748 C CA . GLY A 1 96 ? -9.267 -15.074 -2.721 1.00 94.12 96 GLY A CA 1
ATOM 749 C C . GLY A 1 96 ? -8.143 -15.942 -2.152 1.00 94.12 96 GLY A C 1
ATOM 750 O O . GLY A 1 96 ? -8.326 -17.154 -2.042 1.00 94.12 96 GLY A O 1
ATOM 751 N N . LEU A 1 97 ? -6.994 -15.373 -1.767 1.00 93.56 97 LEU A N 1
ATOM 752 C CA . LEU A 1 97 ? -5.953 -16.138 -1.075 1.00 93.56 97 LEU A CA 1
ATOM 753 C C . LEU A 1 97 ? -6.448 -16.546 0.331 1.00 93.56 97 LEU A C 1
ATOM 755 O O . LEU A 1 97 ? -6.905 -15.676 1.081 1.00 93.56 97 LEU A O 1
ATOM 759 N N . PRO A 1 98 ? -6.351 -17.831 0.733 1.00 90.75 98 PRO A N 1
ATOM 760 C CA . PRO A 1 98 ? -6.864 -18.303 2.019 1.00 90.75 98 PRO A CA 1
ATOM 761 C C . PRO A 1 98 ? -5.936 -17.896 3.180 1.00 90.75 98 PRO A C 1
ATOM 763 O O . PRO A 1 98 ? -5.222 -18.730 3.738 1.00 90.75 98 PRO A O 1
ATOM 766 N N . LEU A 1 99 ? -5.937 -16.605 3.534 1.00 90.69 99 LEU A N 1
ATOM 767 C CA . LEU A 1 99 ? -5.225 -16.053 4.691 1.00 90.69 99 LEU A CA 1
ATOM 768 C C . LEU A 1 99 ? -6.090 -16.153 5.952 1.00 90.69 99 LEU A C 1
ATOM 770 O O . LEU A 1 99 ? -7.137 -15.502 6.058 1.00 90.69 99 LEU A O 1
ATOM 774 N N . VAL A 1 100 ? -5.621 -16.934 6.925 1.00 87.75 100 VAL A N 1
ATOM 775 C CA . VAL A 1 100 ? -6.285 -17.134 8.218 1.00 87.75 100 VAL A CA 1
ATOM 776 C C . VAL A 1 100 ? -5.502 -16.402 9.301 1.00 87.75 100 VAL A C 1
ATOM 778 O O . VAL A 1 100 ? -4.312 -16.641 9.488 1.00 87.75 100 VAL A O 1
ATOM 781 N N . SER A 1 101 ? -6.182 -15.510 10.017 1.00 85.00 101 SER A N 1
ATOM 782 C CA . SER A 1 101 ? -5.619 -14.807 11.171 1.00 85.00 101 SER A CA 1
ATOM 783 C C . SER A 1 101 ? -5.777 -15.651 12.434 1.00 85.00 101 SER A C 1
ATOM 785 O O . SER A 1 101 ? -6.824 -16.268 12.643 1.00 85.00 101 SER A O 1
ATOM 787 N N . THR A 1 102 ? -4.759 -15.664 13.289 1.00 82.94 102 THR A N 1
ATOM 788 C CA . THR A 1 102 ? -4.847 -16.242 14.635 1.00 82.94 102 THR A CA 1
ATOM 789 C C . THR A 1 102 ? -5.730 -15.384 15.544 1.00 82.94 102 THR A C 1
ATOM 791 O O . THR A 1 102 ? -6.068 -14.236 15.223 1.00 82.94 102 THR A O 1
ATOM 794 N N . ARG A 1 103 ? -6.158 -15.967 16.676 1.00 70.38 103 ARG A N 1
ATOM 795 C CA . ARG A 1 103 ? -6.994 -15.268 17.660 1.00 70.38 103 ARG A CA 1
ATOM 796 C C . ARG A 1 103 ? -6.350 -13.941 18.088 1.00 70.38 103 ARG A C 1
ATOM 798 O O . ARG A 1 103 ? -5.126 -13.847 18.142 1.00 70.38 103 ARG A O 1
ATOM 805 N N . PRO A 1 104 ? -7.168 -12.916 18.367 1.00 61.59 104 PRO A N 1
ATOM 806 C CA . PRO A 1 104 ? -6.657 -11.626 18.780 1.00 61.59 104 PRO A CA 1
ATOM 807 C C . PRO A 1 104 ? -6.040 -11.678 20.179 1.00 61.59 104 PRO A C 1
ATOM 809 O O . PRO A 1 104 ? -6.637 -12.228 21.100 1.00 61.59 104 PRO A O 1
ATOM 812 N N . VAL A 1 105 ? -4.874 -11.053 20.309 1.00 60.38 105 VAL A N 1
ATOM 813 C CA . VAL A 1 105 ? -4.401 -10.448 21.563 1.00 60.38 105 VAL A CA 1
ATOM 814 C C . VAL A 1 105 ? -5.257 -9.217 21.835 1.00 60.38 105 VAL A C 1
ATOM 816 O O . VAL A 1 105 ? -5.781 -8.630 20.877 1.00 60.38 105 VAL A O 1
ATOM 819 N N . ALA A 1 106 ? -5.439 -8.859 23.106 1.00 68.62 106 ALA A N 1
ATOM 820 C CA . ALA A 1 106 ? -6.190 -7.671 23.485 1.00 68.62 106 ALA A CA 1
ATOM 821 C C . ALA A 1 106 ? -5.633 -6.432 22.763 1.00 68.62 106 ALA A C 1
ATOM 823 O O . ALA A 1 106 ? -4.432 -6.314 22.546 1.00 68.62 106 ALA A O 1
ATOM 824 N N . VAL A 1 107 ? -6.525 -5.535 22.332 1.00 57.75 107 VAL A N 1
ATOM 825 C CA . VAL A 1 107 ? -6.164 -4.336 21.548 1.00 57.75 107 VAL A CA 1
ATOM 826 C C . VAL A 1 107 ? -5.251 -3.403 22.351 1.00 57.75 107 VAL A C 1
ATOM 828 O O . VAL A 1 107 ? -4.406 -2.729 21.767 1.00 57.75 107 VAL A O 1
ATOM 831 N N . ASP A 1 108 ? -5.391 -3.432 23.675 1.00 60.00 108 ASP A N 1
ATOM 832 C CA . ASP A 1 108 ? -4.639 -2.610 24.621 1.00 60.00 108 ASP A CA 1
ATOM 833 C C . ASP A 1 108 ? -3.135 -2.942 24.614 1.00 60.00 108 ASP A C 1
ATOM 835 O O . ASP A 1 108 ? -2.316 -2.035 24.705 1.00 60.00 108 ASP A O 1
ATOM 839 N N . ASP A 1 109 ? -2.761 -4.201 24.360 1.00 59.56 109 ASP A N 1
ATOM 840 C CA . ASP A 1 109 ? -1.357 -4.642 24.298 1.00 59.56 109 ASP A CA 1
ATOM 841 C C . ASP A 1 109 ? -0.648 -4.221 22.985 1.00 59.56 109 ASP A C 1
ATOM 843 O O . ASP A 1 109 ? 0.547 -4.455 22.803 1.00 59.56 109 ASP A O 1
ATOM 847 N N . LEU A 1 110 ? -1.379 -3.644 22.018 1.00 54.28 110 LEU A N 1
ATOM 848 C CA . LEU A 1 110 ? -0.892 -3.377 20.652 1.00 54.28 110 LEU A CA 1
ATOM 849 C C . LEU A 1 110 ? -0.422 -1.944 20.435 1.00 54.28 110 LEU A C 1
ATOM 851 O O . LEU A 1 110 ? 0.464 -1.713 19.613 1.00 54.28 110 LEU A O 1
ATOM 855 N N . ALA A 1 111 ? -1.032 -0.989 21.138 1.00 52.97 111 ALA A N 1
ATOM 856 C CA . ALA A 1 111 ? -0.646 0.415 21.053 1.00 52.97 111 ALA A CA 1
ATOM 857 C C . ALA A 1 111 ? 0.758 0.638 21.642 1.00 52.97 111 ALA A C 1
ATOM 859 O O . ALA A 1 111 ? 1.528 1.401 21.074 1.00 52.97 111 ALA A O 1
ATOM 860 N N . GLU A 1 112 ? 1.122 -0.102 22.695 1.00 56.09 112 GLU A N 1
ATOM 861 C CA . GLU A 1 112 ? 2.469 -0.082 23.288 1.00 56.09 112 GLU A CA 1
ATOM 862 C C . GLU A 1 112 ? 3.551 -0.720 22.398 1.00 56.09 112 GLU A C 1
ATOM 864 O O . GLU A 1 112 ? 4.720 -0.380 22.528 1.00 56.09 112 GLU A O 1
ATOM 869 N N . ALA A 1 113 ? 3.199 -1.644 21.495 1.00 48.50 113 ALA A N 1
ATOM 870 C CA . ALA A 1 113 ? 4.170 -2.353 20.650 1.00 48.50 113 ALA A CA 1
ATOM 871 C C . ALA A 1 113 ? 4.431 -1.678 19.287 1.00 48.50 113 ALA A C 1
ATOM 873 O O . ALA A 1 113 ? 5.298 -2.128 18.530 1.00 48.50 113 ALA A O 1
ATOM 874 N N . ALA A 1 114 ? 3.633 -0.663 18.939 1.00 47.31 114 ALA A N 1
ATOM 875 C CA . ALA A 1 114 ? 3.718 0.083 17.683 1.00 47.31 114 ALA A CA 1
ATOM 876 C C . ALA A 1 114 ? 4.342 1.487 17.840 1.00 47.31 114 ALA A C 1
ATOM 878 O O . ALA A 1 114 ? 4.520 2.168 16.826 1.00 47.31 114 ALA A O 1
ATOM 879 N N . GLU A 1 115 ? 4.658 1.900 19.074 1.00 50.19 115 GLU A N 1
ATOM 880 C CA . GLU A 1 115 ? 5.563 3.020 19.398 1.00 50.19 115 GLU A CA 1
ATOM 881 C C . GLU A 1 115 ? 7.037 2.581 19.362 1.00 50.19 115 GLU A C 1
ATOM 883 O O . GLU A 1 115 ? 7.876 3.409 18.930 1.00 50.19 115 GLU A O 1
#

Secondary structure (DSSP, 8-state):
---EE--HHHHHHHHHHHHH--SHHHHHHHHHHHHHHHHHHHHHTSTTTHHHHHHHHHHHHHHHHHHHHHH-SPPGGGT-TTHHHHHHHHHHHHTT--EEPPPPPPTHHHHTT--

Sequence (115 aa):
MAAIQLNEEWSQLMRLYALDHQHPINQKCHSIGIPLIAASIPVGMTIIGLPAAAAMFTVGWTFQFIGHAFEGNKPSFVGDRRQLVVGLLWWTKKVGLPLVSTRPVAVDDLAEAAE

Radius of gyration: 15.27 Å; chains: 1; bounding box: 30×38×46 Å

pLDDT: mean 90.66, std 12.9, range [47.31, 98.75]

Foldseek 3Di:
DDADEDDAVLLLLLVVLCVLQPDPQLVVLLLQLLVLQVVLVVQCVDPPRVVVSVVSNVSSVVSNVVSCVVSVDDPPCVLPVCNNVSSVVNNCVVVPRRYDYDDHDDPVVVVVVSD